Protein AF-A0A0L6VMS6-F1 (afdb_monomer)

Foldseek 3Di:
DPPVVVVVCCVVCVPVVNCVVPVPDPVVVVVVVVVPPDDPDPDPVSVVVVVVVVVVVVVVVVVVVVVVVVVVVVVPPDDDDDDDDDDDDDDDDD

Secondary structure (DSSP, 8-state):
--THHHHHHHHHH-SHHHIIIIIS--HHHHHHHHTTSPPPP-SHHHHHHHHHHHHHHHHHHHHHHHHHHHHHHTTTTTS-----------PPP-

Structure (mmCIF, N/CA/C/O backbone):
data_AF-A0A0L6VMS6-F1
#
_entry.id   AF-A0A0L6VMS6-F1
#
loop_
_atom_site.group_PDB
_atom_site.id
_atom_site.type_symbol
_atom_site.label_atom_id
_atom_site.label_alt_id
_atom_site.label_comp_id
_atom_site.label_asym_id
_atom_site.label_entity_id
_atom_site.label_seq_id
_atom_site.pdbx_PDB_ins_code
_atom_site.Cartn_x
_atom_site.Cartn_y
_atom_site.Cartn_z
_atom_site.occupancy
_atom_site.B_iso_or_equiv
_atom_site.auth_seq_id
_atom_site.auth_comp_id
_atom_site.auth_asym_id
_atom_site.auth_atom_id
_atom_site.pdbx_PDB_model_num
ATOM 1 N N . MET A 1 1 ? 40.626 3.425 -19.867 1.00 54.34 1 MET A N 1
ATOM 2 C CA . MET A 1 1 ? 39.501 3.565 -20.820 1.00 54.34 1 MET A CA 1
ATOM 3 C C . MET A 1 1 ? 38.357 2.674 -20.350 1.00 54.34 1 MET A C 1
ATOM 5 O O . MET A 1 1 ? 38.538 1.467 -20.330 1.00 54.34 1 MET A O 1
ATOM 9 N N . TYR A 1 2 ? 37.227 3.249 -19.922 1.00 73.12 2 TYR A N 1
ATOM 10 C CA . TYR A 1 2 ? 36.124 2.534 -19.245 1.00 73.12 2 TYR A CA 1
ATOM 11 C C . TYR A 1 2 ? 34.834 2.492 -20.075 1.00 73.12 2 TYR A C 1
ATOM 13 O O . TYR A 1 2 ? 33.746 2.759 -19.576 1.00 73.12 2 TYR A O 1
ATOM 21 N N . VAL A 1 3 ? 34.945 2.143 -21.355 1.00 74.00 3 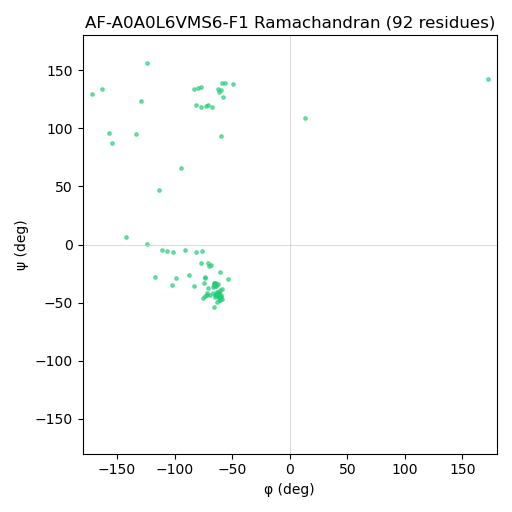VAL A N 1
ATOM 22 C CA . VAL A 1 3 ? 33.776 1.985 -22.243 1.00 74.00 3 VAL A CA 1
ATOM 23 C C . VAL A 1 3 ? 32.932 0.753 -21.906 1.00 74.00 3 VAL A C 1
ATOM 25 O O . VAL A 1 3 ? 31.773 0.677 -22.289 1.00 74.00 3 VAL A O 1
ATOM 28 N N . PHE A 1 4 ? 33.469 -0.183 -21.127 1.00 76.69 4 PHE A N 1
ATOM 29 C CA . PHE A 1 4 ? 32.769 -1.411 -20.747 1.00 76.69 4 PHE A CA 1
ATOM 30 C C . PHE A 1 4 ? 31.675 -1.174 -19.704 1.00 76.69 4 PHE A C 1
ATOM 32 O O . PHE A 1 4 ? 30.684 -1.889 -19.701 1.00 76.69 4 PHE A O 1
ATOM 39 N N . PHE A 1 5 ? 31.818 -0.162 -18.841 1.00 77.00 5 PHE A N 1
ATOM 40 C CA . PHE A 1 5 ? 30.840 0.123 -17.791 1.00 77.00 5 PHE A CA 1
ATOM 41 C C . PHE A 1 5 ? 29.472 0.565 -18.345 1.00 77.00 5 PHE A C 1
ATOM 43 O O . PHE A 1 5 ? 28.482 -0.094 -18.027 1.00 77.00 5 PHE A O 1
ATOM 50 N N . PRO A 1 6 ? 29.372 1.598 -19.212 1.00 78.31 6 PRO A N 1
ATOM 51 C CA . PRO A 1 6 ? 28.078 2.002 -19.759 1.00 78.31 6 PRO A CA 1
ATOM 52 C C . PRO A 1 6 ? 27.460 0.919 -20.650 1.00 78.31 6 PRO A C 1
ATOM 54 O O . PRO A 1 6 ? 26.247 0.746 -20.631 1.00 78.31 6 PRO A O 1
ATOM 57 N N . ILE A 1 7 ? 28.275 0.147 -21.374 1.00 78.00 7 ILE A N 1
ATOM 58 C CA . ILE A 1 7 ? 27.790 -0.944 -22.231 1.00 78.00 7 ILE A CA 1
ATOM 59 C C . ILE A 1 7 ? 27.244 -2.100 -21.384 1.00 78.00 7 ILE A C 1
ATOM 61 O O . ILE A 1 7 ? 26.166 -2.607 -21.671 1.00 78.00 7 ILE A O 1
ATOM 65 N N . LEU A 1 8 ? 27.937 -2.490 -20.310 1.00 77.00 8 LEU A N 1
ATOM 66 C CA . LEU A 1 8 ? 27.491 -3.557 -19.411 1.00 77.00 8 LEU A CA 1
ATOM 67 C C . LEU A 1 8 ? 26.185 -3.183 -18.699 1.00 77.00 8 LEU A C 1
ATOM 69 O O . LEU A 1 8 ? 25.278 -4.004 -18.607 1.00 77.00 8 LEU A O 1
ATOM 73 N N . VAL A 1 9 ? 26.072 -1.934 -18.239 1.00 76.19 9 VAL A N 1
ATOM 74 C CA . VAL A 1 9 ? 24.837 -1.396 -17.652 1.00 76.19 9 VAL A CA 1
ATOM 75 C C . VAL A 1 9 ? 23.720 -1.396 -18.699 1.00 76.19 9 VAL A C 1
ATOM 77 O O . VAL A 1 9 ? 22.619 -1.853 -18.417 1.00 76.19 9 VAL A O 1
ATOM 80 N N . MET A 1 10 ? 23.996 -0.968 -19.929 1.00 75.50 10 MET A N 1
ATOM 81 C CA . MET A 1 10 ? 22.991 -0.952 -20.990 1.00 75.50 10 MET A CA 1
ATOM 82 C C . MET A 1 10 ? 22.536 -2.361 -21.403 1.00 75.50 10 MET A C 1
ATOM 84 O O . MET A 1 10 ? 21.367 -2.539 -21.708 1.00 75.50 10 MET A O 1
ATOM 88 N N . VAL A 1 11 ? 23.405 -3.375 -21.364 1.00 73.38 11 VAL A N 1
ATOM 89 C CA . VAL A 1 11 ? 23.020 -4.775 -21.627 1.00 73.38 11 VAL A CA 1
ATOM 90 C C . VAL A 1 11 ? 22.236 -5.368 -20.456 1.00 73.38 11 VAL A C 1
ATOM 92 O O . VAL A 1 11 ? 21.212 -6.005 -20.668 1.00 73.38 11 VAL A O 1
ATOM 95 N N . HIS A 1 12 ? 22.678 -5.142 -19.217 1.00 70.44 12 HIS A N 1
ATOM 96 C CA . HIS A 1 12 ? 22.027 -5.715 -18.037 1.00 70.44 12 HIS A CA 1
ATOM 97 C C . HIS A 1 12 ? 20.658 -5.072 -17.754 1.00 70.44 12 HIS A C 1
ATOM 99 O O . HIS A 1 12 ? 19.731 -5.751 -17.316 1.00 70.44 12 HIS A O 1
ATOM 105 N N . TYR A 1 13 ? 20.528 -3.763 -17.966 1.00 67.25 13 TYR A N 1
ATOM 106 C CA . TYR A 1 13 ? 19.299 -3.011 -17.691 1.00 67.25 13 TYR A CA 1
ATOM 107 C C . TYR A 1 13 ? 18.472 -2.710 -18.951 1.00 67.25 13 TYR A C 1
ATOM 109 O O . TYR A 1 13 ? 17.369 -2.182 -18.835 1.00 67.25 13 TYR A O 1
ATOM 117 N N . GLY A 1 14 ? 18.992 -3.020 -20.144 1.00 67.38 14 GLY A N 1
ATOM 118 C CA . GLY A 1 14 ? 18.297 -2.841 -21.423 1.00 67.38 14 GLY A CA 1
ATOM 119 C C . GLY A 1 14 ? 17.493 -4.054 -21.883 1.00 67.38 14 GLY A C 1
ATOM 120 O O . GLY A 1 14 ? 16.792 -3.956 -22.887 1.00 67.38 14 GLY A O 1
ATOM 121 N N . ASP A 1 15 ? 17.570 -5.177 -21.166 1.00 74.06 15 ASP A N 1
ATOM 122 C CA . ASP A 1 15 ? 16.706 -6.327 -21.415 1.00 74.06 15 ASP A CA 1
ATOM 123 C C . ASP A 1 15 ? 15.264 -5.993 -20.969 1.00 74.06 15 ASP A C 1
ATOM 125 O O . ASP A 1 15 ? 15.056 -5.655 -19.792 1.00 74.06 15 ASP A O 1
ATOM 129 N N . PRO A 1 16 ? 14.257 -6.036 -21.867 1.00 71.25 16 PRO A N 1
ATOM 130 C CA . PRO A 1 16 ? 12.864 -5.735 -21.524 1.00 71.25 16 PRO A CA 1
ATOM 131 C C . PRO A 1 16 ? 12.341 -6.565 -20.342 1.00 71.25 16 PRO A C 1
ATOM 133 O O . PRO A 1 16 ? 11.530 -6.066 -19.555 1.00 71.25 16 PRO A O 1
ATOM 136 N N . ASP A 1 17 ? 12.853 -7.783 -20.150 1.00 76.06 17 ASP A N 1
ATOM 137 C CA . ASP A 1 17 ? 12.473 -8.652 -19.034 1.00 76.06 17 ASP A CA 1
ATOM 138 C C . ASP A 1 17 ? 12.888 -8.084 -17.664 1.00 76.06 17 ASP A C 1
ATOM 140 O O . ASP A 1 17 ? 12.151 -8.223 -16.680 1.00 76.06 17 ASP A O 1
ATOM 144 N N . TRP A 1 18 ? 14.021 -7.373 -17.576 1.00 76.81 18 TRP A N 1
ATOM 145 C CA . TRP A 1 18 ? 14.443 -6.715 -16.334 1.00 76.81 18 TRP A CA 1
ATOM 146 C C . TRP A 1 18 ? 13.482 -5.580 -15.957 1.00 76.81 18 TRP A C 1
ATOM 148 O O . TRP A 1 18 ? 13.071 -5.463 -14.798 1.00 76.81 18 TRP A O 1
ATOM 158 N N . TYR A 1 19 ? 13.054 -4.786 -16.942 1.00 70.50 19 TYR A N 1
ATOM 159 C CA . TYR A 1 19 ? 12.094 -3.701 -16.734 1.00 70.50 19 TYR A CA 1
ATOM 160 C C . TYR A 1 19 ? 10.738 -4.237 -16.252 1.00 70.50 19 TYR A C 1
ATOM 162 O O . TYR A 1 19 ? 10.163 -3.712 -15.293 1.00 70.50 19 TYR A O 1
ATOM 170 N N . HIS A 1 20 ? 10.261 -5.333 -16.848 1.00 76.12 20 HIS A N 1
ATOM 171 C CA . HIS A 1 20 ? 9.025 -5.998 -16.433 1.00 76.12 20 HIS A CA 1
ATOM 172 C C . HIS A 1 20 ? 9.079 -6.582 -15.023 1.00 76.12 20 HIS A C 1
ATOM 174 O O . HIS A 1 20 ? 8.070 -6.551 -14.318 1.00 76.12 20 HIS A O 1
ATOM 180 N N . LYS A 1 21 ? 10.243 -7.077 -14.597 1.00 75.62 21 LYS A N 1
ATOM 181 C CA . LYS A 1 21 ? 10.416 -7.705 -13.286 1.00 75.62 21 LYS A CA 1
ATOM 182 C C . LYS A 1 21 ? 10.653 -6.713 -12.145 1.00 75.62 21 LYS A C 1
ATOM 184 O O . LYS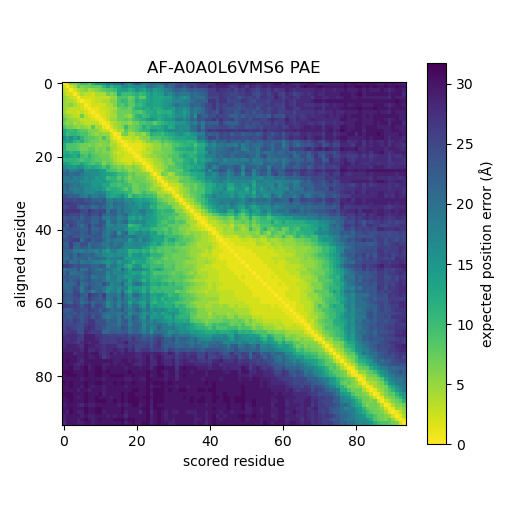 A 1 21 ? 10.214 -6.979 -11.029 1.00 75.62 21 LYS A O 1
ATOM 189 N N . TYR A 1 22 ? 11.366 -5.615 -12.398 1.00 73.69 22 TYR A N 1
ATOM 190 C CA . TYR A 1 22 ? 11.846 -4.721 -11.334 1.00 73.69 22 TYR A CA 1
ATOM 191 C C . TYR A 1 22 ? 11.281 -3.303 -11.391 1.00 73.69 22 TYR A C 1
ATOM 193 O O . TYR A 1 22 ? 11.201 -2.654 -10.350 1.00 73.69 22 TYR A O 1
ATOM 201 N N . VAL A 1 23 ? 10.908 -2.805 -12.574 1.00 72.00 23 VAL A N 1
ATOM 202 C CA . VAL A 1 23 ? 10.486 -1.404 -12.741 1.00 72.00 23 VAL A CA 1
ATOM 203 C C . VAL A 1 23 ? 8.978 -1.262 -12.837 1.00 72.00 23 VAL A C 1
ATOM 205 O O . VAL A 1 23 ? 8.439 -0.283 -12.321 1.00 72.00 23 VAL A O 1
ATOM 208 N N . LEU A 1 24 ? 8.268 -2.216 -13.448 1.00 71.50 24 LEU A N 1
ATOM 209 C CA . LEU A 1 24 ? 6.813 -2.199 -13.361 1.00 71.50 24 LEU A CA 1
ATOM 210 C C . LEU A 1 24 ? 6.394 -2.488 -11.915 1.00 71.50 24 LEU A C 1
ATOM 212 O O . LEU 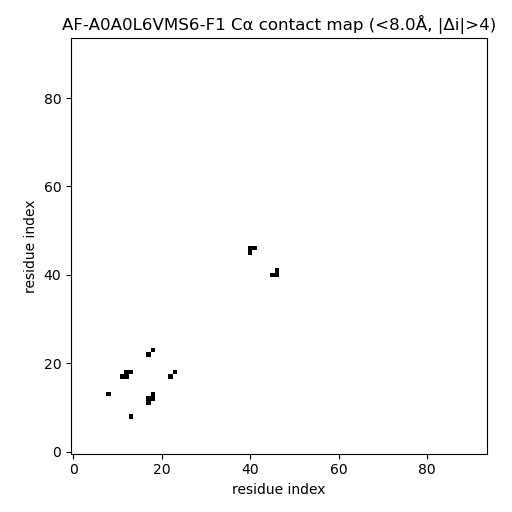A 1 24 ? 6.660 -3.579 -11.408 1.00 71.50 24 LEU A O 1
ATOM 216 N N . PRO A 1 25 ? 5.698 -1.548 -11.248 1.00 69.31 25 PRO A N 1
ATOM 217 C CA . PRO A 1 25 ? 5.072 -1.848 -9.976 1.00 69.31 25 PRO A CA 1
ATOM 218 C C . PRO A 1 25 ? 4.086 -2.984 -10.222 1.00 69.31 25 PRO A C 1
ATOM 220 O O . PRO A 1 25 ? 3.313 -2.916 -11.184 1.00 69.31 25 PRO A O 1
ATOM 223 N N . ASP A 1 26 ? 4.101 -4.012 -9.374 1.00 68.31 26 ASP A N 1
ATOM 224 C CA . ASP A 1 26 ? 3.128 -5.098 -9.436 1.00 68.31 26 ASP A CA 1
ATOM 225 C C . ASP A 1 26 ? 1.718 -4.512 -9.259 1.00 68.31 26 ASP A C 1
ATOM 227 O O . ASP A 1 26 ? 1.217 -4.287 -8.151 1.00 68.31 26 ASP A O 1
ATOM 231 N N . ARG A 1 27 ? 1.078 -4.209 -10.394 1.00 65.06 27 ARG A N 1
ATOM 232 C CA . ARG A 1 27 ? -0.248 -3.588 -10.453 1.00 65.06 27 ARG A CA 1
ATOM 233 C C . ARG A 1 27 ? -1.281 -4.475 -9.768 1.00 65.06 27 ARG A C 1
ATOM 235 O O . ARG A 1 27 ? -2.296 -3.967 -9.295 1.00 65.06 27 ARG A O 1
ATOM 242 N N . SER A 1 28 ? -1.022 -5.782 -9.674 1.00 64.69 28 SER A N 1
ATOM 243 C CA . SER A 1 28 ? -1.911 -6.718 -8.995 1.00 64.69 28 SER A CA 1
ATOM 244 C C . SER A 1 28 ? -2.004 -6.434 -7.495 1.00 64.69 28 SER A C 1
ATOM 246 O O . SER A 1 28 ? -3.078 -6.611 -6.923 1.00 64.69 28 SER A O 1
ATOM 248 N N . HIS A 1 29 ? -0.930 -5.950 -6.861 1.00 65.56 29 HIS A N 1
ATOM 249 C CA . HIS A 1 29 ? -0.923 -5.618 -5.437 1.00 65.56 29 HIS A CA 1
ATOM 250 C C . HIS A 1 29 ? -1.673 -4.309 -5.160 1.00 65.56 29 HIS A C 1
ATOM 252 O O . HIS A 1 29 ? -2.549 -4.269 -4.298 1.00 65.56 29 HIS A O 1
ATOM 258 N N . PHE A 1 30 ? -1.415 -3.263 -5.950 1.00 63.53 30 PHE A N 1
ATOM 259 C CA . PHE A 1 30 ? -2.103 -1.973 -5.806 1.00 63.53 30 PHE A CA 1
ATOM 260 C C . PHE A 1 30 ? -3.608 -2.076 -6.072 1.00 63.53 30 PHE A C 1
ATOM 262 O O . PHE A 1 30 ? -4.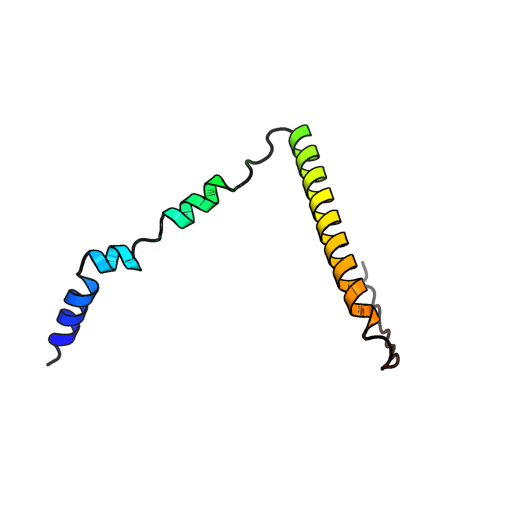409 -1.531 -5.318 1.00 63.53 30 PHE A O 1
ATOM 269 N N . LEU A 1 31 ? -4.015 -2.846 -7.085 1.00 61.41 31 LEU A N 1
ATOM 270 C CA . LEU A 1 31 ? -5.430 -3.023 -7.404 1.00 61.41 31 LEU A CA 1
ATOM 271 C C . LEU A 1 31 ? -6.183 -3.847 -6.352 1.00 61.41 31 LEU A C 1
ATOM 273 O O . LEU A 1 31 ? -7.408 -3.820 -6.362 1.00 61.41 31 LEU A O 1
ATOM 277 N N . LYS A 1 32 ? -5.518 -4.629 -5.489 1.00 62.56 32 LYS A N 1
ATOM 278 C CA . LYS A 1 32 ? -6.188 -5.387 -4.410 1.00 62.56 32 LYS A CA 1
ATOM 279 C C . LYS A 1 32 ? -6.649 -4.492 -3.263 1.00 62.56 32 LYS A C 1
ATOM 281 O O . LYS A 1 32 ? -7.652 -4.816 -2.639 1.00 62.56 32 LYS A O 1
ATOM 286 N N . LEU A 1 33 ? -5.971 -3.368 -3.036 1.00 59.62 33 LEU A N 1
ATOM 287 C CA . LEU A 1 33 ? -6.319 -2.429 -1.970 1.00 59.62 33 LEU A CA 1
ATOM 288 C C . LEU A 1 33 ? -7.673 -1.747 -2.216 1.00 59.62 33 LEU A C 1
ATOM 290 O O . LEU A 1 33 ? -8.447 -1.570 -1.282 1.00 59.62 33 LEU A O 1
ATOM 294 N N . ASP A 1 34 ? -7.988 -1.444 -3.474 1.00 57.25 34 ASP A N 1
ATOM 295 C CA . ASP A 1 34 ? -9.187 -0.677 -3.836 1.00 57.25 34 ASP A CA 1
ATOM 296 C C . ASP A 1 34 ? -10.484 -1.503 -3.727 1.00 57.25 34 ASP A C 1
ATOM 298 O O . ASP A 1 34 ? -11.531 -1.013 -3.322 1.00 57.25 34 ASP A O 1
ATOM 302 N N . LYS A 1 35 ? -10.408 -2.813 -3.999 1.00 58.75 35 LYS A N 1
ATOM 303 C CA . LYS A 1 35 ? -11.555 -3.742 -3.889 1.00 58.75 35 LYS A CA 1
ATOM 304 C C . LYS A 1 35 ? -11.836 -4.231 -2.463 1.00 58.75 35 LYS A C 1
ATOM 306 O O . LYS A 1 35 ? -12.818 -4.935 -2.255 1.00 58.75 35 LYS A O 1
ATOM 311 N N . MET A 1 36 ? -10.979 -3.894 -1.498 1.00 60.00 36 MET A N 1
ATOM 312 C CA . MET A 1 36 ? -11.107 -4.320 -0.098 1.00 60.00 36 MET A CA 1
ATOM 313 C C . MET A 1 36 ? -11.460 -3.177 0.858 1.00 60.00 36 MET A C 1
ATOM 315 O O . MET A 1 36 ? -11.689 -3.436 2.039 1.00 60.00 36 MET A O 1
ATOM 319 N N . ALA A 1 37 ? -11.529 -1.933 0.378 1.00 69.62 37 ALA A N 1
ATOM 320 C CA . ALA A 1 37 ? -12.046 -0.836 1.180 1.00 69.62 37 ALA A CA 1
ATOM 321 C C . ALA A 1 37 ? -13.575 -0.990 1.310 1.00 69.62 37 ALA A C 1
ATOM 323 O O . ALA A 1 37 ? -14.263 -0.995 0.285 1.00 69.62 37 ALA A O 1
ATOM 324 N N . PRO A 1 38 ? -14.135 -1.138 2.528 1.00 69.62 38 PRO A N 1
ATOM 325 C CA . PRO A 1 38 ? -15.578 -1.068 2.703 1.00 69.62 38 PRO A CA 1
ATOM 326 C C . PRO A 1 38 ? -16.049 0.295 2.193 1.00 69.62 38 PRO A C 1
ATOM 328 O O . PRO A 1 38 ? -15.488 1.333 2.557 1.00 69.62 38 PRO A O 1
ATOM 331 N N . SER A 1 39 ? -17.028 0.282 1.286 1.00 75.00 39 SER A N 1
ATOM 332 C CA . SER A 1 39 ? -17.610 1.513 0.761 1.00 75.00 39 SER A CA 1
ATOM 333 C C . SER A 1 39 ? -18.139 2.351 1.923 1.00 75.00 39 SER A C 1
ATOM 335 O O . SER A 1 39 ? -18.743 1.776 2.826 1.00 75.00 39 SER A O 1
ATOM 337 N N . PRO A 1 40 ? -17.951 3.681 1.915 1.00 79.75 40 PRO A N 1
ATOM 338 C CA . PRO A 1 40 ? -18.432 4.517 3.005 1.00 79.75 40 PRO A CA 1
ATOM 339 C C . PRO A 1 40 ? -19.956 4.367 3.159 1.00 79.75 40 PRO A C 1
ATOM 341 O O . PRO A 1 40 ? -20.656 4.338 2.136 1.00 79.75 40 PRO A O 1
ATOM 344 N N . PRO A 1 41 ? -20.476 4.304 4.401 1.00 83.19 41 PRO A N 1
ATOM 345 C CA . PRO A 1 41 ? -21.899 4.114 4.646 1.00 83.19 41 PRO A CA 1
ATOM 346 C C . PRO A 1 41 ? -22.683 5.278 4.044 1.00 83.19 41 PRO A C 1
ATOM 348 O O . PRO A 1 41 ? -22.346 6.451 4.232 1.00 83.19 41 PRO A O 1
ATOM 351 N N . ARG A 1 42 ? -23.738 4.958 3.295 1.00 82.19 42 ARG A N 1
ATOM 352 C CA . ARG A 1 42 ? -24.536 5.950 2.562 1.00 82.19 42 ARG A CA 1
ATOM 353 C C . ARG A 1 42 ? -25.658 6.527 3.414 1.00 82.19 42 ARG A C 1
ATOM 355 O O . ARG A 1 42 ? -26.082 7.655 3.174 1.00 82.19 42 ARG A O 1
ATOM 362 N N . ASN A 1 43 ? -26.127 5.773 4.410 1.00 87.75 43 ASN A N 1
ATOM 363 C CA . ASN A 1 43 ? -27.258 6.141 5.262 1.00 87.75 43 ASN A CA 1
ATOM 364 C C . ASN A 1 43 ? -26.891 6.138 6.753 1.00 87.75 43 ASN A C 1
ATOM 366 O O . ASN A 1 43 ? -25.986 5.436 7.198 1.00 87.75 43 ASN A O 1
ATOM 370 N N . ARG A 1 44 ? -27.642 6.893 7.567 1.00 86.00 44 ARG A N 1
ATOM 371 C CA . ARG A 1 44 ? -27.416 6.950 9.026 1.00 86.00 44 ARG A CA 1
ATOM 372 C C . ARG A 1 44 ? -27.646 5.610 9.731 1.00 86.00 44 ARG A C 1
ATOM 374 O O . ARG A 1 44 ? -26.933 5.312 10.682 1.00 86.00 44 ARG A O 1
ATOM 381 N N . SER A 1 45 ? -28.623 4.827 9.276 1.00 87.19 45 SER A N 1
ATOM 382 C CA . SER A 1 45 ? -28.903 3.488 9.810 1.00 87.19 45 SER A CA 1
ATOM 383 C C . SER A 1 45 ? -27.751 2.515 9.542 1.00 87.19 45 SER A C 1
ATOM 385 O O . SER A 1 45 ? -27.327 1.802 10.443 1.00 87.19 45 SER A O 1
ATOM 387 N N . GLU A 1 46 ? -27.199 2.547 8.329 1.00 85.50 46 GLU A N 1
ATOM 388 C CA . GLU A 1 46 ? -26.035 1.753 7.911 1.00 85.50 46 GLU A CA 1
ATOM 389 C C . GLU A 1 46 ? -24.791 2.100 8.744 1.00 85.50 46 GLU A C 1
ATOM 391 O O . GLU A 1 46 ? -24.101 1.216 9.239 1.00 85.50 46 GLU A O 1
ATOM 396 N N . LEU A 1 47 ? -24.572 3.391 9.015 1.00 88.75 47 LEU A N 1
ATOM 397 C CA . LEU A 1 47 ? -23.480 3.855 9.873 1.00 88.75 47 LEU A CA 1
ATOM 398 C C . LEU A 1 47 ? -23.594 3.301 11.302 1.00 88.75 47 LEU A C 1
ATOM 400 O O . LEU A 1 47 ? -22.603 2.844 11.869 1.00 88.75 47 LEU A O 1
ATOM 404 N N . GLN A 1 48 ? -24.790 3.338 11.899 1.00 90.81 48 GLN A N 1
ATOM 405 C CA . GLN A 1 48 ? -25.014 2.796 13.246 1.00 90.81 48 GLN A CA 1
ATOM 406 C C . GLN A 1 48 ? -24.742 1.289 13.293 1.00 90.81 48 GLN A C 1
ATOM 408 O O . GLN A 1 48 ? -24.046 0.824 14.194 1.00 90.81 48 GLN A O 1
ATOM 413 N N . GLN A 1 49 ? -25.208 0.554 12.283 1.00 90.38 49 GLN A N 1
ATOM 414 C CA . GLN A 1 49 ? -24.969 -0.881 12.154 1.00 90.38 49 GLN A CA 1
ATOM 415 C C . GLN A 1 49 ? -23.472 -1.210 12.034 1.00 90.38 49 GLN A C 1
ATOM 417 O O . GLN A 1 49 ? -22.979 -2.122 12.703 1.00 90.38 49 GLN A O 1
ATOM 422 N N . GLU A 1 50 ? -22.721 -0.453 11.231 1.00 88.56 50 GLU A N 1
ATOM 423 C CA . GLU A 1 50 ? -21.267 -0.612 11.130 1.00 88.56 50 GLU A CA 1
ATOM 424 C C . GLU A 1 50 ? -20.559 -0.301 12.454 1.00 88.56 50 GLU A C 1
ATOM 426 O O . GLU A 1 50 ? -19.657 -1.037 12.860 1.00 88.56 50 GLU A O 1
ATOM 431 N N . LEU A 1 51 ? -20.970 0.754 13.165 1.00 91.00 51 LEU A N 1
ATOM 432 C CA . LEU A 1 51 ? -20.399 1.107 14.467 1.00 91.00 51 LEU A CA 1
ATOM 433 C C . LEU A 1 51 ? -20.619 0.014 15.513 1.00 91.00 51 LEU A C 1
ATOM 435 O O . LEU A 1 51 ? -19.687 -0.322 16.248 1.00 91.00 51 LEU A O 1
ATOM 439 N N . GLU A 1 52 ? -21.823 -0.549 15.577 1.00 93.06 52 GLU A N 1
ATOM 440 C CA . GLU A 1 52 ? -22.134 -1.676 16.457 1.00 93.06 52 GLU A CA 1
ATOM 441 C C . GLU A 1 52 ? -21.279 -2.896 16.107 1.00 93.06 52 GLU A C 1
ATOM 443 O O . GLU A 1 52 ? -20.656 -3.494 16.988 1.00 93.06 52 GLU A O 1
ATOM 448 N N . HIS A 1 53 ? -21.147 -3.209 14.816 1.00 90.50 53 HIS A N 1
ATOM 449 C CA . HIS A 1 53 ? -20.273 -4.278 14.343 1.00 90.50 53 HIS A CA 1
ATOM 450 C C . HIS A 1 53 ? -18.806 -4.056 14.760 1.00 90.50 53 HIS A C 1
ATOM 452 O O . HIS A 1 53 ? -18.166 -4.957 15.310 1.00 90.50 53 HIS A O 1
ATOM 458 N N . PHE A 1 54 ? -18.267 -2.845 14.581 1.00 89.75 54 PHE A N 1
ATOM 459 C CA . PHE A 1 54 ? -16.899 -2.521 14.997 1.00 89.75 54 PHE A CA 1
ATOM 460 C C . PHE A 1 54 ? -16.709 -2.553 16.514 1.00 89.75 54 PHE A C 1
ATOM 462 O O . PHE A 1 54 ? -15.635 -2.940 16.985 1.00 89.75 54 PHE A O 1
ATOM 469 N N . LYS A 1 55 ? -17.722 -2.154 17.287 1.00 93.44 55 LYS A N 1
ATOM 470 C CA . LYS A 1 55 ? -17.705 -2.241 18.749 1.00 93.44 55 LYS A CA 1
ATOM 471 C C . LYS A 1 55 ? -17.619 -3.701 19.199 1.00 93.44 55 LYS A C 1
ATOM 473 O O . LYS A 1 55 ? -16.697 -4.040 19.941 1.00 93.44 55 LYS A O 1
ATOM 478 N N . ASN A 1 56 ? -18.475 -4.566 18.663 1.00 93.19 56 ASN A N 1
ATOM 479 C CA . ASN A 1 56 ? -18.479 -5.998 18.973 1.00 93.19 56 ASN A CA 1
ATOM 480 C C . ASN A 1 56 ? -17.139 -6.656 18.602 1.00 93.19 56 ASN A C 1
ATOM 482 O O . ASN A 1 56 ? -16.548 -7.379 19.405 1.00 93.19 56 ASN A O 1
ATOM 486 N N . LEU A 1 57 ? -16.584 -6.319 17.432 1.00 91.25 57 LEU A N 1
ATOM 487 C CA . LEU A 1 57 ? -15.283 -6.825 16.988 1.00 91.25 57 LEU A CA 1
ATOM 488 C C . LEU A 1 57 ? -14.129 -6.405 17.921 1.00 91.25 57 LEU A C 1
ATOM 490 O O . LEU A 1 57 ? -13.156 -7.143 18.101 1.00 91.25 57 LEU A O 1
ATOM 494 N N . ARG A 1 58 ? -14.204 -5.210 18.524 1.00 90.12 58 ARG A N 1
ATOM 495 C CA . ARG A 1 58 ? -13.219 -4.745 19.518 1.00 90.12 58 ARG A CA 1
ATOM 496 C C . ARG A 1 58 ? -13.356 -5.489 20.841 1.00 90.12 58 ARG A C 1
ATOM 498 O O . ARG A 1 58 ? -12.336 -5.873 21.414 1.00 90.12 58 ARG A O 1
ATOM 505 N N . GLU A 1 59 ? -14.581 -5.687 21.311 1.00 92.19 59 GLU A N 1
ATOM 506 C CA . GLU A 1 59 ? -14.865 -6.417 22.550 1.00 92.19 59 GLU A CA 1
ATOM 507 C C . GLU A 1 59 ? -14.396 -7.871 22.454 1.00 92.19 59 GLU A C 1
ATOM 509 O O . GLU A 1 59 ? -13.685 -8.349 23.340 1.00 92.19 59 GLU A O 1
ATOM 514 N N . GLU A 1 60 ? -14.653 -8.533 21.325 1.00 90.38 60 GLU A N 1
ATOM 515 C CA . GLU A 1 60 ? -14.180 -9.893 21.074 1.00 90.38 60 GLU A CA 1
ATOM 516 C C . GLU A 1 60 ? -12.644 -9.969 21.109 1.00 90.38 60 GLU A C 1
ATOM 518 O O . GLU A 1 60 ? -12.068 -10.792 21.823 1.00 90.38 60 GLU A O 1
ATOM 523 N N . ARG A 1 61 ? -11.945 -9.060 20.415 1.00 88.12 61 ARG A N 1
ATOM 524 C CA . ARG A 1 61 ? -10.471 -9.002 20.441 1.00 88.12 61 ARG A CA 1
ATOM 525 C C . ARG A 1 61 ? -9.923 -8.751 21.842 1.00 88.12 61 ARG A C 1
ATOM 527 O O . ARG A 1 61 ? -8.901 -9.335 22.203 1.00 88.12 61 ARG A O 1
ATOM 534 N N . LYS A 1 62 ? -10.578 -7.890 22.625 1.00 89.25 62 LYS A N 1
ATOM 535 C CA . LYS A 1 62 ? -10.189 -7.617 24.012 1.00 89.25 62 LYS A CA 1
ATOM 536 C C . LYS A 1 62 ? -10.367 -8.866 24.876 1.00 89.25 62 LYS A C 1
ATOM 538 O O . LYS A 1 62 ? -9.438 -9.219 25.594 1.00 89.25 62 LYS A O 1
ATOM 543 N N . SER A 1 63 ? -11.495 -9.566 24.753 1.00 88.69 63 SER A N 1
ATOM 544 C CA . SER A 1 63 ? -11.756 -10.805 25.500 1.00 88.69 63 SER A CA 1
ATOM 545 C C . SER A 1 63 ? -10.739 -11.908 25.182 1.00 88.69 63 SER A C 1
ATOM 547 O O . SER A 1 63 ? -10.221 -12.542 26.098 1.00 88.69 63 SER A O 1
ATOM 549 N N . ARG A 1 64 ? -10.352 -12.068 23.906 1.00 85.19 64 ARG A N 1
ATOM 550 C CA . ARG A 1 64 ? -9.310 -13.019 23.481 1.00 85.19 64 ARG A CA 1
ATOM 551 C C . ARG A 1 64 ? -7.956 -12.698 24.117 1.00 85.19 64 ARG A C 1
ATOM 553 O O . ARG A 1 64 ? -7.299 -13.598 24.621 1.00 85.19 64 ARG A O 1
ATOM 560 N N . ARG A 1 65 ? -7.559 -11.419 24.139 1.00 83.25 65 ARG A N 1
ATOM 561 C CA . ARG A 1 65 ? -6.301 -10.980 24.773 1.00 83.25 65 ARG A CA 1
ATOM 562 C C . ARG A 1 65 ? -6.302 -11.211 26.279 1.00 83.25 65 ARG A C 1
ATOM 564 O O . ARG A 1 65 ? -5.300 -11.683 26.798 1.00 83.25 65 ARG A O 1
ATOM 571 N N . ILE A 1 66 ? -7.411 -10.900 26.951 1.00 82.81 66 ILE A N 1
ATOM 572 C CA . ILE A 1 66 ? -7.555 -11.129 28.393 1.00 82.81 66 ILE A CA 1
ATOM 573 C C . ILE A 1 66 ? -7.427 -12.624 28.692 1.00 82.81 66 ILE A C 1
ATOM 575 O O . ILE A 1 66 ? -6.625 -12.977 29.542 1.00 82.81 66 ILE A O 1
ATOM 579 N N . ASN A 1 67 ? -8.122 -13.488 27.943 1.00 76.69 67 ASN A N 1
ATOM 580 C CA . ASN A 1 67 ? -8.065 -14.939 28.138 1.00 76.69 67 ASN A CA 1
ATOM 581 C C . ASN A 1 67 ? -6.634 -15.493 27.968 1.00 76.69 67 ASN A C 1
ATOM 583 O O . ASN A 1 67 ? -6.140 -16.227 28.821 1.00 76.69 67 ASN A O 1
ATOM 587 N N . THR A 1 68 ? -5.922 -15.066 26.916 1.00 72.62 68 T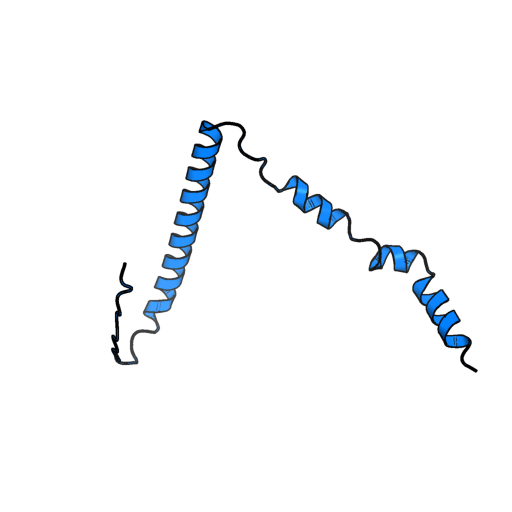HR A N 1
ATOM 588 C CA . THR A 1 68 ? -4.517 -15.456 26.699 1.00 72.62 68 THR A CA 1
ATOM 589 C C . THR A 1 68 ? -3.579 -14.926 27.791 1.00 72.62 68 THR A C 1
ATOM 591 O O . THR A 1 68 ? -2.638 -15.620 28.172 1.00 72.62 68 THR A O 1
ATOM 594 N N . GLN A 1 69 ? -3.827 -13.725 28.322 1.00 65.38 69 GLN A N 1
ATOM 595 C CA . GLN A 1 69 ? -3.021 -13.160 29.407 1.00 65.38 69 GLN A CA 1
ATOM 596 C C . GLN A 1 69 ? -3.267 -13.869 30.742 1.00 65.38 69 GLN A C 1
ATOM 598 O O . GLN A 1 69 ? -2.292 -14.194 31.416 1.00 65.38 69 GLN A O 1
ATOM 603 N N . SER A 1 70 ? -4.520 -14.201 31.079 1.00 59.38 70 SER A N 1
ATOM 604 C CA . SER A 1 70 ? -4.843 -14.969 32.290 1.00 59.38 70 SER A CA 1
ATOM 605 C C . SER A 1 70 ? -4.162 -16.337 32.311 1.00 59.38 70 SER A C 1
ATOM 607 O O . SER A 1 70 ? -3.631 -16.727 33.341 1.00 59.38 70 SER A O 1
ATOM 609 N N . THR A 1 71 ? -4.053 -17.022 31.165 1.00 57.16 71 THR A N 1
ATOM 610 C CA . THR A 1 71 ? -3.313 -18.294 31.084 1.00 57.16 71 THR A CA 1
ATOM 611 C C . THR A 1 71 ? -1.795 -18.157 31.264 1.00 57.16 71 THR A C 1
ATOM 613 O O . THR A 1 71 ? -1.133 -19.154 31.531 1.00 57.16 71 THR A O 1
ATOM 616 N N . SER A 1 72 ? -1.228 -16.952 31.124 1.00 56.50 72 SER A N 1
ATOM 617 C CA . SER A 1 72 ? 0.212 -16.700 31.319 1.00 56.50 72 SER A CA 1
ATOM 618 C C . SER A 1 72 ? 0.565 -16.129 32.697 1.00 56.50 72 SER A C 1
ATOM 620 O O . SER A 1 72 ? 1.657 -16.388 33.193 1.00 56.50 72 SER A O 1
ATOM 622 N N . THR A 1 73 ? -0.343 -15.391 33.345 1.00 56.50 73 THR A N 1
ATOM 623 C CA . THR A 1 73 ? -0.085 -14.744 34.646 1.00 56.50 73 THR A CA 1
ATOM 624 C C . THR A 1 73 ? -0.127 -15.693 35.847 1.00 56.50 73 THR A C 1
ATOM 626 O O . THR A 1 73 ? 0.429 -15.354 36.888 1.00 56.50 73 THR A O 1
ATOM 629 N N . ASP A 1 74 ? -0.691 -16.897 35.710 1.00 52.41 74 ASP A N 1
ATOM 630 C CA . ASP A 1 74 ? -0.709 -17.901 36.790 1.00 52.41 74 ASP A CA 1
ATOM 631 C C . ASP A 1 74 ? 0.643 -18.624 36.988 1.00 52.41 74 ASP A C 1
ATOM 633 O O . ASP A 1 74 ? 0.803 -19.382 37.942 1.00 52.41 74 ASP A O 1
ATOM 637 N N . MET A 1 75 ? 1.641 -18.371 36.128 1.00 51.69 75 MET A N 1
ATOM 638 C CA . MET A 1 75 ? 2.982 -18.977 36.216 1.00 51.69 75 MET A CA 1
ATOM 639 C C . MET A 1 75 ? 4.082 -18.015 36.711 1.00 51.69 75 MET A C 1
ATOM 641 O O . MET A 1 75 ? 5.204 -18.466 36.935 1.00 51.69 75 MET A O 1
ATOM 645 N N . GLU A 1 76 ? 3.804 -16.716 36.911 1.00 52.31 76 GLU A N 1
ATOM 646 C CA . GLU A 1 76 ? 4.845 -15.711 37.232 1.00 52.31 76 GLU A CA 1
ATOM 647 C C . GLU A 1 76 ? 4.612 -14.922 38.540 1.00 52.31 76 GLU A C 1
ATOM 649 O O . GLU A 1 76 ? 5.444 -14.102 38.926 1.00 52.31 76 GLU A O 1
ATOM 654 N N . ASN A 1 77 ? 3.538 -15.182 39.297 1.00 52.00 77 ASN A N 1
ATOM 655 C CA . ASN A 1 77 ? 3.302 -14.494 40.574 1.00 52.00 77 ASN A CA 1
ATOM 656 C C . ASN A 1 77 ? 3.833 -15.278 41.786 1.00 52.00 77 ASN A C 1
ATOM 658 O O . ASN A 1 77 ? 3.064 -15.731 42.631 1.00 52.00 77 ASN A O 1
ATOM 662 N N . SER A 1 78 ? 5.155 -15.446 41.888 1.00 53.91 78 SER A N 1
ATOM 663 C CA . SER A 1 78 ? 5.754 -15.871 43.163 1.00 53.91 78 SER A CA 1
ATOM 664 C C . SER A 1 78 ? 7.104 -15.233 43.502 1.00 53.91 78 SER A C 1
ATOM 666 O O . SER A 1 78 ? 7.715 -15.613 44.502 1.00 53.91 78 SER A O 1
ATOM 668 N N . THR A 1 79 ? 7.615 -14.261 42.736 1.00 54.09 79 THR A N 1
ATOM 669 C CA . THR A 1 79 ? 8.878 -13.595 43.106 1.00 54.09 79 THR A CA 1
ATOM 670 C C . THR A 1 79 ? 8.990 -12.180 42.532 1.00 54.09 79 THR A C 1
ATOM 672 O O . THR A 1 79 ? 9.592 -12.005 41.475 1.00 54.09 79 THR A O 1
ATOM 675 N N . LYS A 1 80 ? 8.471 -11.165 43.246 1.00 53.59 80 LYS A N 1
ATOM 676 C CA . LYS A 1 80 ? 9.198 -9.925 43.629 1.00 53.59 80 LYS A CA 1
ATOM 677 C C . LYS A 1 80 ? 8.274 -8.869 44.275 1.00 53.59 80 LYS A C 1
ATOM 679 O O . LYS A 1 80 ? 7.138 -8.723 43.835 1.00 53.59 80 LYS A O 1
ATOM 684 N N . PRO A 1 81 ? 8.764 -8.133 45.293 1.00 53.75 81 PRO A N 1
ATOM 685 C CA . PRO A 1 81 ? 7.995 -7.130 46.022 1.00 53.75 81 PRO A CA 1
ATOM 686 C C . PRO A 1 81 ? 7.953 -5.764 45.315 1.00 53.75 81 PRO A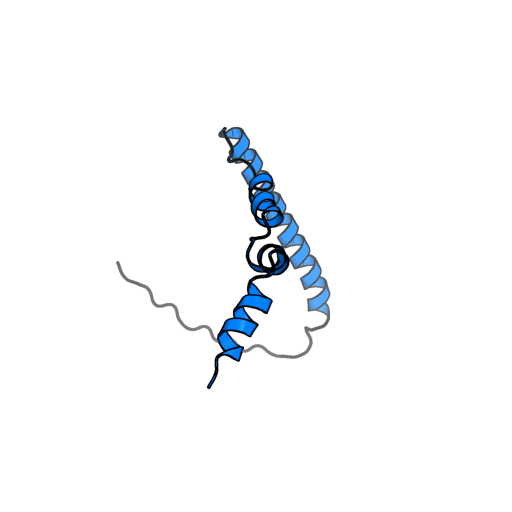 C 1
ATOM 688 O O . PRO A 1 81 ? 8.966 -5.251 44.844 1.00 53.75 81 PRO A O 1
ATOM 691 N N . GLU A 1 82 ? 6.738 -5.223 45.257 1.00 59.25 82 GLU A N 1
ATOM 692 C CA . GLU A 1 82 ? 6.323 -3.864 45.633 1.00 59.25 82 GLU A CA 1
ATOM 693 C C . GLU A 1 82 ? 7.438 -2.824 45.858 1.00 59.25 82 GLU A C 1
ATOM 695 O O . GLU A 1 82 ? 8.125 -2.831 46.876 1.00 59.25 82 GLU A O 1
ATOM 700 N N . PHE A 1 83 ? 7.551 -1.875 44.924 1.00 50.97 83 PHE A N 1
ATOM 701 C CA . PHE A 1 83 ? 8.066 -0.534 45.198 1.00 50.97 83 PHE A CA 1
ATOM 702 C C . PHE A 1 83 ? 7.139 0.490 44.541 1.00 50.97 83 PHE A C 1
ATOM 704 O O . PHE A 1 83 ? 7.223 0.789 43.350 1.00 50.97 83 PHE A O 1
ATOM 711 N N . ASP A 1 84 ? 6.221 0.978 45.369 1.00 55.59 84 ASP A N 1
ATOM 712 C CA . ASP A 1 84 ? 5.482 2.223 45.214 1.00 55.59 84 ASP A CA 1
ATOM 713 C C . ASP A 1 84 ? 6.437 3.380 44.898 1.00 55.59 84 ASP A C 1
ATOM 715 O O . ASP A 1 84 ? 7.459 3.514 45.564 1.00 55.59 84 ASP A O 1
ATOM 719 N N . LEU A 1 85 ? 6.077 4.269 43.967 1.00 51.06 85 LEU A N 1
ATOM 720 C CA . LEU A 1 85 ? 6.387 5.693 44.121 1.00 51.06 85 LEU A CA 1
ATOM 721 C C . LEU A 1 85 ? 5.430 6.548 43.278 1.00 51.06 85 LEU A C 1
ATOM 723 O O . LEU A 1 85 ? 5.604 6.794 42.085 1.00 51.06 85 LEU A O 1
ATOM 727 N N . LYS A 1 86 ? 4.392 7.011 43.967 1.00 51.59 86 LYS A N 1
ATOM 728 C CA . LYS A 1 86 ? 3.455 8.063 43.583 1.00 51.59 86 LYS A CA 1
ATOM 729 C C . LYS A 1 86 ? 4.118 9.433 43.770 1.00 51.59 86 LYS A C 1
ATOM 731 O O . LYS A 1 86 ? 4.456 9.788 44.893 1.00 51.59 86 LYS A O 1
ATOM 736 N N . SER A 1 87 ? 4.287 10.209 42.701 1.00 46.72 87 SER A N 1
ATOM 737 C CA . SER A 1 87 ? 4.607 11.650 42.735 1.00 46.72 87 SER A CA 1
ATOM 738 C C . SER A 1 87 ? 4.500 12.181 41.299 1.00 46.72 87 SER A C 1
ATOM 740 O O . SER A 1 87 ? 5.051 11.559 40.401 1.00 46.72 87 SER A O 1
ATOM 742 N N . SER A 1 88 ? 3.815 13.257 40.936 1.00 53.72 88 SER A N 1
ATOM 743 C CA . SER A 1 88 ? 3.067 14.277 41.658 1.00 53.72 88 SER A CA 1
ATOM 744 C C . SER A 1 88 ? 2.179 14.976 40.619 1.00 53.72 88 SER A C 1
ATOM 746 O O . SER A 1 88 ? 2.620 15.321 39.522 1.00 53.72 88 SER A O 1
ATOM 748 N N . GLU A 1 89 ? 0.906 15.169 40.955 1.00 57.25 89 GLU A N 1
ATOM 749 C CA . GLU A 1 89 ? 0.023 16.098 40.255 1.00 57.25 89 GLU A CA 1
ATOM 750 C C . GLU A 1 89 ? 0.579 17.521 40.398 1.00 57.25 89 GLU A C 1
ATOM 752 O O . GLU A 1 89 ? 0.915 17.952 41.500 1.00 57.25 89 GLU A O 1
ATOM 757 N N . THR A 1 90 ? 0.635 18.281 39.305 1.00 66.25 90 THR A N 1
ATOM 758 C CA . THR A 1 90 ? 0.680 19.748 39.379 1.00 66.25 90 THR A CA 1
ATOM 759 C C . THR A 1 90 ? -0.404 20.332 38.463 1.00 66.25 90 THR A C 1
ATOM 761 O O . THR A 1 90 ? -0.454 19.991 37.279 1.00 66.25 90 THR A O 1
ATOM 764 N N . PRO A 1 91 ? -1.321 21.165 38.994 1.00 64.62 91 PRO A N 1
ATOM 765 C CA . PRO A 1 91 ? -2.473 21.670 38.252 1.00 64.62 91 PRO A CA 1
ATOM 766 C C . PRO A 1 91 ? -2.088 22.837 37.329 1.00 64.62 91 PRO A C 1
ATOM 768 O O . PRO A 1 91 ? -1.410 23.778 37.741 1.00 64.62 91 PRO A O 1
ATOM 771 N N . ARG A 1 92 ? -2.563 22.804 36.076 1.00 59.50 92 ARG A N 1
ATOM 772 C CA . ARG A 1 92 ? -2.508 23.944 35.146 1.00 59.50 92 ARG A CA 1
ATOM 773 C C . ARG A 1 92 ? -3.665 24.904 35.457 1.00 59.50 92 ARG A C 1
ATOM 775 O O . ARG A 1 92 ? -4.823 24.503 35.391 1.00 59.50 92 ARG A O 1
ATOM 782 N N . LEU A 1 93 ? -3.333 26.147 35.804 1.00 67.62 93 LEU A N 1
ATOM 783 C CA . LEU A 1 93 ? -4.271 27.251 36.027 1.00 67.62 93 LEU A CA 1
ATOM 784 C C . LEU A 1 93 ? -4.781 27.839 34.698 1.00 67.62 93 LEU A C 1
ATOM 786 O O . LEU A 1 93 ? -3.969 28.080 33.808 1.00 67.62 93 LEU A O 1
ATOM 790 N N . VAL A 1 94 ? -6.106 28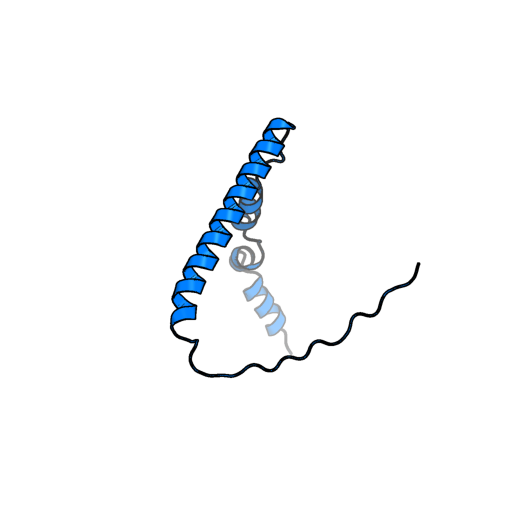.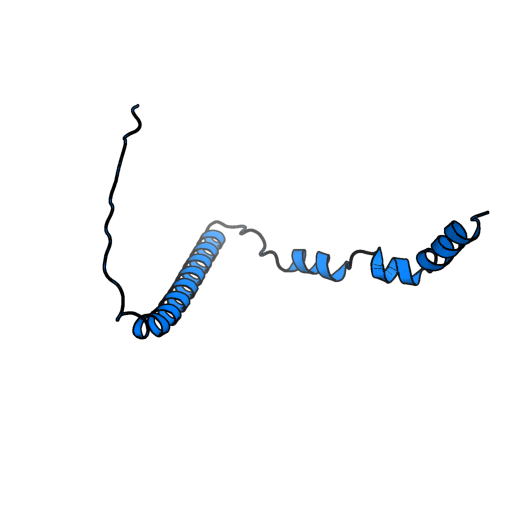056 34.680 1.00 60.34 94 VAL A N 1
ATOM 791 C CA . VAL A 1 94 ? -6.961 29.028 33.950 1.00 60.34 94 VAL A CA 1
ATOM 792 C C . VAL A 1 94 ? -6.693 29.263 32.464 1.00 60.34 94 VAL A C 1
ATOM 794 O O . VAL A 1 94 ? -5.684 29.911 32.118 1.00 60.34 94 VAL A O 1
#

InterPro domains:
  IPR018625 Protein Pet100 [PF09803] (1-68)
  IPR018625 Protein Pet100 [PTHR33968] (1-77)

Sequence (94 aa):
MYVFFPILVMVHYGDPDWYHKYVLPDRSHFLKLDKMAPSPPRNRSELQQELEHFKNLREERKSRRINTQSTSTDMENSTKPEFDLKSSETPRLV

Radius of gyration: 29.48 Å; Cα contacts (8 Å, 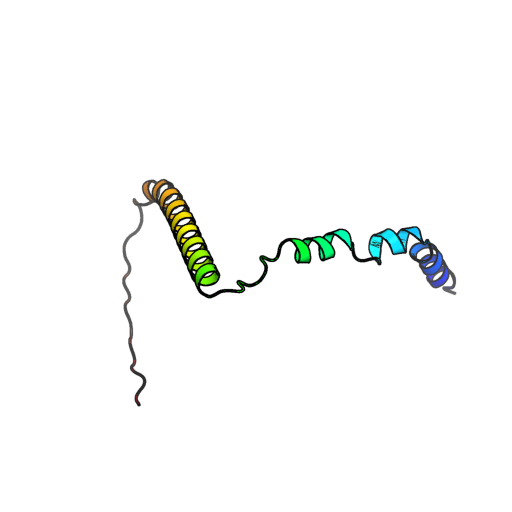|Δi|>4): 10; chains: 1; bounding box: 68×48×68 Å

Mean predicted aligned error: 18.23 Å

pLDDT: mean 71.5, std 13.19, range [46.72, 93.44]

Organism: NCBI:txid27349

Solvent-accessible surface area (backbone atoms only — not comparable to full-atom values): 6153 Å² total; per-residue (Å²): 139,72,71,61,57,65,52,49,49,48,58,66,64,60,38,68,67,48,42,62,72,72,66,50,72,67,61,70,62,63,58,51,55,69,79,65,55,78,75,79,68,89,45,74,68,52,42,52,53,49,52,52,52,53,50,52,56,48,51,53,54,50,52,54,50,50,54,58,47,59,74,55,54,80,78,64,82,84,81,83,83,88,78,86,82,91,83,77,94,78,87,86,80,133